Protein AF-G8JVW7-F1 (afdb_monomer_lite)

Secondary structure (DSSP, 8-state):
---------------------TTS-S--GGGG-TTS---SS------------------------GGG---HHHHHHHSPP-STTTTT--PPPTT-HHHHHHHHHHHHHHTTHHHHHHHHTS---HHHHHHHHHHHHHHHHHHHHHHHHHHHHHHHHHHT-

Foldseek 3Di:
DDDDDDDDDDPPDDDPPPDPDPDDPPDDPVVPDPPPDPDDDDDDDDDDDDDPDDDDPPDPPPCPPPVPPDDPVVVVVVDQDDDPCNQQDFDDPPVCVVVRVVVSVVSCVVVVVVVVVVVVPDDDDVVVVVVVVVVVVVVVVVVVVVVVVVVVVVVCVVVPD

Sequence (161 aa):
MKFVAHNALWYRSFSACVRATEKHPVFNSKLLNPIHDRISSDTNNISKPNESILNQSFRPNNIFDINTMLSPREDALSSKLTGIQAGRSVSVFNGNTMQALGRLNAVVKSNQIPRDKANQRFYLKPGKAREIRRSQKHRKDFMQGFKRLIEVVKDAKRKGY

Organism: Eremothecium cymbalariae (strain CBS 270.75 / DBVPG 7215 / KCTC 17166 / NRRL Y-17582) (NCBI:txid931890)

Radius of gyration: 29.38 Å; chains: 1; bounding box: 78×56×66 Å

pLDDT: mean 74.67, std 22.21, range [36.03, 98.62]

Structure (mmCIF, N/CA/C/O backbone):
data_AF-G8JVW7-F1
#
_entry.id   AF-G8JVW7-F1
#
loop_
_atom_site.group_PDB
_atom_site.id
_atom_site.type_symbol
_atom_site.label_atom_id
_atom_site.label_alt_id
_atom_site.label_comp_id
_atom_site.label_asym_id
_atom_site.label_entity_id
_atom_site.label_seq_id
_atom_site.pdbx_PDB_ins_code
_atom_site.Cartn_x
_atom_site.Cartn_y
_atom_site.Cartn_z
_atom_site.occupancy
_atom_site.B_iso_or_equiv
_atom_site.auth_seq_id
_atom_site.auth_comp_id
_atom_site.auth_asym_id
_atom_site.auth_atom_id
_atom_site.pdbx_PDB_model_num
ATOM 1 N N . MET A 1 1 ? 25.068 28.182 38.680 1.00 43.94 1 MET A N 1
ATOM 2 C CA . MET A 1 1 ? 23.697 28.218 38.123 1.00 43.94 1 MET A CA 1
ATOM 3 C C . MET A 1 1 ? 23.176 26.788 38.042 1.00 43.94 1 MET A C 1
ATOM 5 O O . MET A 1 1 ? 23.788 25.981 37.359 1.00 43.94 1 MET A O 1
ATOM 9 N N . LYS A 1 2 ? 22.140 26.440 38.818 1.00 39.19 2 LYS A N 1
ATOM 10 C CA . LYS A 1 2 ? 21.551 25.089 38.865 1.00 39.19 2 LYS A CA 1
ATOM 11 C C . LYS A 1 2 ? 20.369 25.034 37.891 1.00 39.19 2 LYS A C 1
ATOM 13 O O . LYS A 1 2 ? 19.435 25.811 38.051 1.00 39.19 2 LYS A O 1
ATOM 18 N N . PHE A 1 3 ? 20.414 24.147 36.899 1.00 42.91 3 PHE A N 1
ATOM 19 C CA . PHE A 1 3 ? 19.275 23.875 36.019 1.00 42.91 3 PHE A CA 1
ATOM 20 C C . PHE A 1 3 ? 18.357 22.847 36.687 1.00 42.91 3 PHE A C 1
ATOM 22 O O . PHE A 1 3 ? 18.759 21.714 36.939 1.00 42.91 3 PHE A O 1
ATOM 29 N N . VAL A 1 4 ? 17.130 23.264 36.994 1.00 49.25 4 VAL A N 1
ATOM 30 C CA . VAL A 1 4 ? 16.052 22.399 37.486 1.00 49.25 4 VAL A CA 1
ATOM 31 C C . VAL A 1 4 ? 15.339 21.814 36.269 1.00 49.25 4 VAL A C 1
ATOM 33 O O . VAL A 1 4 ? 14.714 22.540 35.498 1.00 49.25 4 VAL A O 1
ATOM 36 N N . ALA A 1 5 ? 15.463 20.503 36.066 1.00 49.47 5 ALA A N 1
ATOM 37 C CA . ALA A 1 5 ? 14.750 19.791 35.014 1.00 49.47 5 ALA A CA 1
ATOM 38 C C . ALA A 1 5 ? 13.310 19.505 35.468 1.00 49.47 5 ALA A C 1
ATOM 40 O O . ALA A 1 5 ? 13.075 18.681 36.351 1.00 49.47 5 ALA A O 1
ATOM 41 N N . HIS A 1 6 ? 12.337 20.186 34.864 1.00 46.62 6 HIS A N 1
ATOM 42 C CA . HIS A 1 6 ? 10.923 19.860 35.025 1.00 46.62 6 HIS A CA 1
ATOM 43 C C . HIS A 1 6 ? 10.576 18.632 34.170 1.00 46.62 6 HIS A C 1
ATOM 45 O O . HIS A 1 6 ? 10.551 18.695 32.941 1.00 46.62 6 HIS A O 1
ATOM 51 N N . ASN A 1 7 ? 10.290 17.509 34.831 1.00 50.00 7 ASN A N 1
ATOM 52 C CA . ASN A 1 7 ? 9.731 16.310 34.208 1.00 50.00 7 ASN A CA 1
ATOM 53 C C . ASN A 1 7 ? 8.274 16.568 33.794 1.00 50.00 7 ASN A C 1
ATOM 55 O O . ASN A 1 7 ? 7.355 16.456 34.603 1.00 50.00 7 ASN A O 1
ATOM 59 N N . ALA A 1 8 ? 8.050 16.902 32.523 1.00 49.12 8 ALA A N 1
ATOM 60 C CA . ALA A 1 8 ? 6.714 16.909 31.941 1.00 49.12 8 ALA A CA 1
ATOM 61 C C . ALA A 1 8 ? 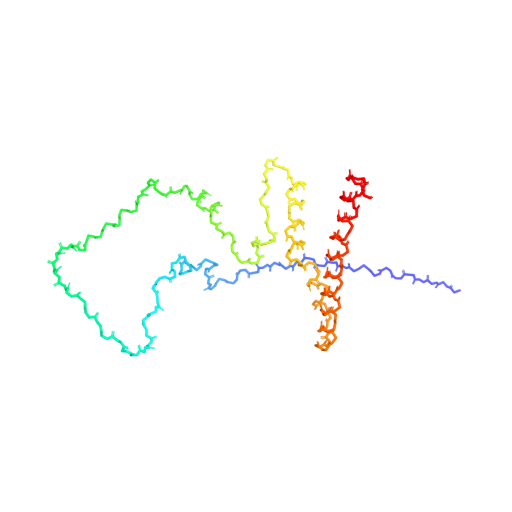6.280 15.462 31.649 1.00 49.12 8 ALA A C 1
ATOM 63 O O . ALA A 1 8 ? 6.654 14.874 30.634 1.00 49.12 8 ALA A O 1
ATOM 64 N N . LEU A 1 9 ? 5.491 14.877 32.550 1.00 45.06 9 LEU A N 1
ATOM 65 C CA . LEU A 1 9 ? 4.767 13.628 32.313 1.00 45.06 9 LEU A CA 1
ATOM 66 C C . LEU A 1 9 ? 3.640 13.890 31.306 1.00 45.06 9 LEU A C 1
ATOM 68 O O . LEU A 1 9 ? 2.574 14.396 31.652 1.00 45.06 9 LEU A O 1
ATOM 72 N N . TRP A 1 10 ? 3.873 13.546 30.041 1.00 48.94 10 TRP A N 1
ATOM 73 C CA . TRP A 1 10 ? 2.824 13.518 29.025 1.00 48.94 10 TRP A CA 1
ATOM 74 C C . TRP A 1 10 ? 1.932 12.296 29.264 1.00 48.94 10 TRP A C 1
ATOM 76 O O . TRP A 1 10 ? 2.254 11.183 28.846 1.00 48.94 10 TRP A O 1
ATOM 86 N N . TYR A 1 11 ? 0.800 12.500 29.940 1.00 51.31 11 TYR A N 1
ATOM 87 C CA . TYR A 1 11 ? -0.258 11.498 30.029 1.00 51.31 11 TYR A CA 1
ATOM 88 C C . TYR A 1 11 ? -0.781 11.179 28.627 1.00 51.31 11 TYR A C 1
ATOM 90 O O . TYR A 1 11 ? -1.349 12.012 27.920 1.00 51.31 11 TYR A O 1
ATOM 98 N N . ARG A 1 12 ? -0.562 9.936 28.207 1.00 49.50 12 ARG A N 1
ATOM 99 C CA . ARG A 1 12 ? -1.024 9.400 26.933 1.00 49.50 12 ARG A CA 1
ATOM 100 C C . ARG A 1 12 ? -2.442 8.862 27.130 1.00 49.50 12 ARG A C 1
ATOM 102 O O . ARG A 1 12 ? -2.627 7.676 27.381 1.00 49.50 12 ARG A O 1
ATOM 109 N N . SER A 1 13 ? -3.436 9.741 27.053 1.00 48.72 13 SER A N 1
ATOM 110 C CA . SER A 1 13 ? -4.847 9.373 27.204 1.00 48.72 13 SER A CA 1
ATOM 111 C C . SER A 1 13 ? -5.316 8.502 26.033 1.00 48.72 13 SER A C 1
ATOM 113 O O . SER A 1 13 ? -5.621 8.999 24.951 1.00 48.72 13 SER A O 1
ATOM 115 N N . PHE A 1 14 ? -5.390 7.186 26.242 1.00 55.84 14 PHE A N 1
ATOM 116 C CA . PHE A 1 14 ? -6.243 6.303 25.448 1.00 55.84 14 PHE A CA 1
ATOM 117 C C . PHE A 1 14 ? -7.574 6.161 26.173 1.00 55.84 14 PHE A C 1
ATOM 119 O O . PHE A 1 14 ? -7.708 5.358 27.089 1.00 55.84 14 PHE A O 1
ATOM 126 N N . SER A 1 15 ? -8.563 6.952 25.779 1.00 53.19 15 SER A N 1
ATOM 127 C CA . SER A 1 15 ? -9.962 6.699 26.127 1.00 53.19 15 SER A CA 1
ATOM 128 C C . SER A 1 15 ? -10.849 7.345 25.076 1.00 53.19 15 SER A C 1
ATOM 130 O O . SER A 1 15 ? -11.347 8.450 25.243 1.00 53.19 15 SER A O 1
ATOM 132 N N . ALA A 1 16 ? -11.021 6.643 23.958 1.00 52.03 16 ALA A N 1
ATOM 133 C CA . ALA A 1 16 ? -12.176 6.839 23.097 1.00 52.03 16 ALA A CA 1
ATOM 134 C C . ALA A 1 16 ? -13.145 5.693 23.404 1.00 52.03 16 ALA A C 1
ATOM 136 O O . ALA A 1 16 ? -13.113 4.647 22.760 1.00 52.03 16 ALA A O 1
ATOM 137 N N . CYS A 1 17 ? -13.957 5.869 24.447 1.00 51.88 17 CYS A N 1
ATOM 138 C CA . CYS A 1 17 ? -15.158 5.066 24.619 1.00 51.88 17 CYS A CA 1
ATOM 139 C C . CYS A 1 17 ? -16.112 5.462 23.487 1.00 51.88 17 CYS A C 1
ATOM 141 O O . CYS A 1 17 ? -16.565 6.607 23.423 1.00 51.88 17 CYS A O 1
ATOM 143 N N . VAL A 1 18 ? -16.356 4.548 22.548 1.00 56.41 18 VAL A N 1
ATOM 144 C CA . VAL A 1 18 ? -17.393 4.720 21.530 1.00 56.41 18 VAL A CA 1
ATOM 145 C C . VAL A 1 18 ? -18.727 4.647 22.264 1.00 56.41 18 VAL A C 1
ATOM 147 O O . VAL A 1 18 ? -19.190 3.564 22.607 1.00 56.41 18 VAL A O 1
ATOM 150 N N . ARG A 1 19 ? -19.334 5.804 22.545 1.00 51.22 19 ARG A N 1
ATOM 151 C CA . ARG A 1 19 ? -20.740 5.858 22.948 1.00 51.22 19 ARG A CA 1
ATOM 152 C C . ARG A 1 19 ? -21.566 5.423 21.742 1.00 51.22 19 ARG A C 1
ATOM 154 O O . ARG A 1 19 ? -21.637 6.151 20.755 1.00 51.22 19 ARG A O 1
ATOM 161 N N . ALA A 1 20 ? -22.143 4.228 21.812 1.00 48.94 20 ALA A N 1
ATOM 162 C CA . ALA A 1 20 ? -23.176 3.801 20.885 1.00 48.94 20 ALA A CA 1
ATOM 163 C C . ALA A 1 20 ? -24.385 4.721 21.095 1.00 48.94 20 ALA A C 1
ATOM 165 O O . ALA A 1 20 ? -25.076 4.630 22.104 1.00 48.94 20 ALA A O 1
ATOM 166 N N . THR A 1 21 ? -24.588 5.678 20.193 1.00 56.31 21 THR A N 1
ATOM 167 C CA . THR A 1 21 ? -25.824 6.452 20.163 1.00 56.31 21 THR A CA 1
ATOM 168 C C . THR A 1 21 ? -26.886 5.590 19.486 1.00 56.31 21 THR A C 1
ATOM 170 O O . THR A 1 21 ? -26.813 5.267 18.301 1.00 56.31 21 THR A O 1
ATOM 173 N N . GLU A 1 22 ? -27.856 5.159 20.284 1.00 57.69 22 GLU A N 1
ATOM 174 C CA . GLU A 1 22 ? -28.994 4.331 19.898 1.00 57.69 22 GLU A CA 1
ATOM 175 C C . GLU A 1 22 ? -29.930 5.084 18.945 1.00 57.69 22 GLU A C 1
ATOM 177 O O . GLU A 1 22 ? -30.914 5.661 19.391 1.00 57.69 22 GLU A O 1
ATOM 182 N N . LYS A 1 23 ? -29.646 5.130 17.636 1.00 58.12 23 LYS A N 1
ATOM 183 C CA . LYS A 1 23 ? -30.684 5.492 16.642 1.00 58.12 23 LYS A CA 1
ATOM 184 C C . LYS A 1 23 ? -30.692 4.668 15.358 1.00 58.12 23 LYS A C 1
ATOM 186 O O . LYS A 1 23 ? -31.701 4.697 14.664 1.00 58.12 23 LYS A O 1
ATOM 191 N N . HIS A 1 24 ? -29.657 3.878 15.061 1.00 52.06 24 HIS A N 1
ATOM 192 C CA . HIS A 1 24 ? -29.680 2.973 13.907 1.00 52.06 24 HIS A CA 1
ATOM 193 C C . HIS A 1 24 ? -28.984 1.645 14.225 1.00 52.06 24 HIS A C 1
ATOM 195 O O . HIS A 1 24 ? -27.881 1.669 14.779 1.00 52.06 24 HIS A O 1
ATOM 201 N N . PRO A 1 25 ? -29.585 0.488 13.886 1.00 61.28 25 PRO A N 1
ATOM 202 C CA . PRO A 1 25 ? -28.896 -0.785 14.017 1.00 61.28 25 PRO A CA 1
ATOM 203 C C . PRO A 1 25 ? -27.634 -0.764 13.145 1.00 61.28 25 PRO A C 1
ATOM 205 O O . PRO A 1 25 ? -27.669 -0.380 11.977 1.00 61.28 25 PRO A O 1
ATOM 208 N N . VAL A 1 26 ? -26.513 -1.203 13.724 1.00 63.50 26 VAL A N 1
ATOM 209 C CA . VAL A 1 26 ? -25.209 -1.371 13.046 1.00 63.50 26 VAL A CA 1
ATOM 210 C C . VAL A 1 26 ? -25.323 -2.318 11.839 1.00 63.50 26 VAL A C 1
ATOM 212 O O . VAL A 1 26 ? -24.505 -2.279 10.923 1.00 63.50 26 VAL A O 1
ATOM 215 N N . PHE A 1 27 ? -26.370 -3.142 11.822 1.00 56.84 27 PHE A N 1
ATOM 216 C CA . PHE A 1 27 ? -26.698 -4.083 10.769 1.00 56.84 27 PHE A CA 1
ATOM 217 C C . PHE A 1 27 ? -27.831 -3.545 9.886 1.00 56.84 27 PHE A C 1
ATOM 219 O O . PHE A 1 27 ? -28.959 -3.366 10.345 1.00 56.84 27 PHE A O 1
ATOM 226 N N . ASN A 1 28 ? -27.536 -3.311 8.606 1.00 61.50 28 ASN A N 1
ATOM 227 C CA . ASN A 1 28 ? -28.529 -2.930 7.606 1.00 61.50 28 ASN A CA 1
ATOM 228 C C . ASN A 1 28 ? -28.820 -4.143 6.711 1.00 61.50 28 ASN A C 1
ATOM 230 O O . ASN A 1 28 ? -28.082 -4.420 5.764 1.00 61.50 28 ASN A O 1
ATOM 234 N N . SER A 1 29 ? -29.884 -4.884 7.030 1.00 65.12 29 SER A N 1
ATOM 235 C CA . SER A 1 29 ? -30.276 -6.123 6.335 1.00 65.12 29 SER A CA 1
ATOM 236 C C . SER A 1 29 ? -30.585 -5.923 4.846 1.00 65.12 29 SER A C 1
ATOM 238 O O . SER A 1 29 ? -30.482 -6.864 4.063 1.00 65.12 29 SER A O 1
ATOM 240 N N . LYS A 1 30 ? -30.880 -4.686 4.422 1.00 61.81 30 LYS A N 1
ATOM 241 C CA . LYS A 1 30 ? -31.111 -4.324 3.013 1.00 61.81 30 LYS A CA 1
ATOM 242 C C . LYS A 1 30 ? -29.870 -4.469 2.126 1.00 61.81 30 LYS A C 1
ATOM 244 O O . LYS A 1 30 ? -29.995 -4.539 0.911 1.00 61.81 30 LYS A O 1
ATOM 249 N N . LEU A 1 31 ? -28.673 -4.530 2.712 1.00 65.31 31 LEU A N 1
ATOM 250 C CA . LEU A 1 31 ? -27.421 -4.677 1.964 1.00 65.31 31 LEU A CA 1
ATOM 251 C C . LEU A 1 31 ? -27.104 -6.132 1.579 1.00 65.31 31 LEU A C 1
ATOM 253 O O . LEU A 1 31 ? -26.127 -6.356 0.867 1.00 65.31 31 LEU A O 1
ATOM 257 N N . LEU A 1 32 ? -27.900 -7.113 2.026 1.00 63.81 32 LEU A N 1
ATOM 258 C CA . LEU A 1 32 ? -27.681 -8.523 1.686 1.00 63.81 32 LEU A CA 1
ATOM 259 C C . LEU A 1 32 ? -28.306 -8.961 0.351 1.00 63.81 32 LEU A C 1
ATOM 261 O O . LEU A 1 32 ? -27.869 -9.977 -0.173 1.00 63.81 32 LEU A O 1
ATOM 265 N N . ASN A 1 33 ? -29.240 -8.199 -0.237 1.00 62.03 33 ASN A N 1
ATOM 266 C CA . ASN A 1 33 ? -29.915 -8.567 -1.493 1.00 62.03 33 ASN A CA 1
ATOM 267 C C . ASN A 1 33 ? -30.034 -7.369 -2.458 1.00 62.03 33 ASN A C 1
ATOM 269 O O . ASN A 1 33 ? -31.020 -6.635 -2.400 1.00 62.03 33 ASN A O 1
ATOM 273 N N . PRO A 1 34 ? -29.085 -7.157 -3.388 1.00 58.25 34 PRO A N 1
ATOM 274 C CA . PRO A 1 34 ? -29.083 -5.988 -4.270 1.00 58.25 34 PRO A CA 1
ATOM 275 C C . PRO A 1 34 ? -29.955 -6.147 -5.537 1.00 58.25 34 PRO A C 1
ATOM 277 O O . PRO A 1 34 ? -29.595 -5.605 -6.580 1.00 58.25 34 PRO A O 1
ATOM 280 N N . ILE A 1 35 ? -31.066 -6.901 -5.501 1.00 52.88 35 ILE A N 1
ATOM 281 C CA . ILE A 1 35 ? -31.867 -7.185 -6.718 1.00 52.88 35 ILE A CA 1
ATOM 282 C C . ILE A 1 35 ? -33.157 -6.357 -6.831 1.00 52.88 35 ILE A C 1
ATOM 284 O O . ILE A 1 35 ? -33.614 -6.127 -7.946 1.00 52.88 35 ILE A O 1
ATOM 288 N N . HIS A 1 36 ? -33.713 -5.806 -5.754 1.00 57.25 36 HIS A N 1
ATOM 289 C CA . HIS A 1 36 ? -34.926 -4.985 -5.854 1.00 57.25 36 HIS A CA 1
ATOM 290 C C . HIS A 1 36 ? -34.685 -3.579 -5.320 1.00 57.25 36 HIS A C 1
ATOM 292 O O . HIS A 1 36 ? -34.657 -3.386 -4.115 1.00 57.25 36 HIS A O 1
ATOM 298 N N . ASP A 1 37 ? -34.416 -2.654 -6.247 1.00 50.34 37 ASP A N 1
ATOM 299 C CA . ASP A 1 37 ? -34.879 -1.252 -6.254 1.00 50.34 37 ASP A CA 1
ATOM 300 C C . ASP A 1 37 ? -34.284 -0.525 -7.481 1.00 50.34 37 ASP A C 1
ATOM 302 O O . ASP A 1 37 ? -33.614 0.503 -7.393 1.00 50.34 37 ASP A O 1
ATOM 306 N N . ARG A 1 38 ? -34.502 -1.092 -8.676 1.00 48.56 38 ARG A N 1
ATOM 307 C CA . ARG A 1 38 ? -34.282 -0.405 -9.961 1.00 48.56 38 ARG A CA 1
ATOM 308 C C . ARG A 1 38 ? -35.568 -0.376 -10.779 1.00 48.56 38 ARG A C 1
ATOM 310 O O . ARG A 1 38 ? -35.598 -0.900 -11.884 1.00 48.56 38 ARG A O 1
ATOM 317 N N . ILE A 1 39 ? -36.633 0.221 -10.250 1.00 48.81 39 ILE A N 1
ATOM 318 C CA . ILE A 1 39 ? -37.761 0.654 -11.086 1.00 48.81 39 ILE A CA 1
ATOM 319 C C . ILE A 1 39 ? -38.255 2.009 -10.578 1.00 48.81 39 ILE A C 1
ATOM 321 O O . ILE A 1 39 ? -39.032 2.065 -9.631 1.00 48.81 39 ILE A O 1
ATOM 325 N N . SER A 1 40 ? -37.729 3.074 -11.192 1.00 37.69 40 SER A N 1
ATOM 326 C CA . SER A 1 40 ? -38.239 4.455 -11.351 1.00 37.69 40 SER A CA 1
ATOM 327 C C . SER A 1 40 ? -37.012 5.285 -11.751 1.00 37.69 40 SER A C 1
ATOM 329 O O . SER A 1 40 ? -36.088 5.391 -10.957 1.00 37.69 40 SER A O 1
ATOM 331 N N . SER A 1 41 ? -36.823 5.826 -12.944 1.00 47.34 41 SER A N 1
ATOM 332 C CA . SER A 1 41 ? -37.658 6.136 -14.097 1.00 47.34 41 SER A CA 1
ATOM 333 C C . SER A 1 41 ? -36.706 6.179 -15.297 1.00 47.34 41 SER A C 1
ATOM 335 O O . SER A 1 41 ? -35.612 6.714 -15.152 1.00 47.34 41 SER A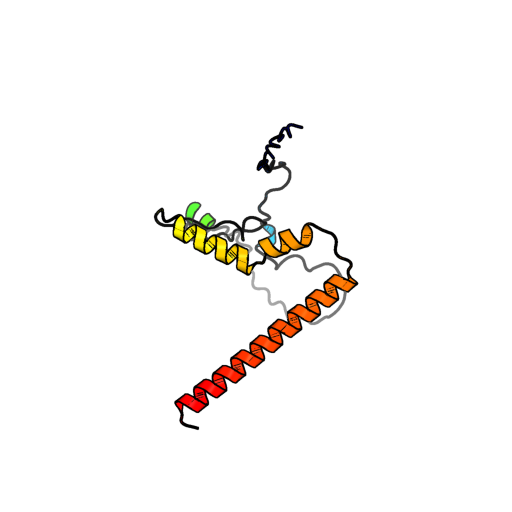 O 1
ATOM 337 N N . ASP A 1 42 ? -37.071 5.574 -16.424 1.00 39.94 42 ASP A N 1
ATOM 338 C CA . ASP A 1 42 ? -36.942 6.176 -17.758 1.00 39.94 42 ASP A CA 1
ATOM 339 C C . ASP A 1 42 ? -37.357 5.167 -18.836 1.00 39.94 42 ASP A C 1
ATOM 341 O O . ASP A 1 42 ? -37.235 3.950 -18.714 1.00 39.94 42 ASP A O 1
ATOM 345 N N . THR A 1 43 ? -37.986 5.728 -19.852 1.00 47.94 43 THR A N 1
ATOM 346 C CA . THR A 1 43 ? -38.930 5.149 -20.802 1.00 47.94 43 THR A CA 1
ATOM 347 C C . THR A 1 43 ? -38.325 4.255 -21.896 1.00 47.94 43 THR A C 1
ATOM 349 O O . THR A 1 43 ? -37.243 4.534 -22.401 1.00 47.94 43 THR A O 1
ATOM 352 N N . ASN A 1 44 ? -39.157 3.314 -22.372 1.00 44.31 44 ASN A N 1
ATOM 353 C CA . ASN A 1 44 ? -39.197 2.706 -23.715 1.00 44.31 44 ASN A CA 1
ATOM 354 C C . ASN A 1 44 ? -38.133 1.658 -24.096 1.00 44.31 44 ASN A C 1
ATOM 356 O O . ASN A 1 44 ? -37.061 1.992 -24.584 1.00 44.31 44 ASN A O 1
ATOM 360 N N . ASN A 1 45 ? -38.524 0.376 -24.054 1.00 41.88 45 ASN A N 1
ATOM 361 C CA . ASN A 1 45 ? -38.474 -0.484 -25.243 1.00 41.88 45 ASN A CA 1
ATOM 362 C C . ASN A 1 45 ? -39.399 -1.703 -25.098 1.00 41.88 45 ASN A C 1
ATOM 364 O O . ASN A 1 45 ? -39.262 -2.531 -24.201 1.00 41.88 45 ASN A O 1
ATOM 368 N N . ILE A 1 46 ? -40.362 -1.772 -26.014 1.00 46.84 46 ILE A N 1
ATOM 369 C CA . ILE A 1 46 ? -41.338 -2.843 -26.193 1.00 46.84 46 ILE A CA 1
ATOM 370 C C . ILE A 1 46 ? -40.649 -4.040 -26.851 1.00 46.84 46 ILE A C 1
ATOM 372 O O . ILE A 1 46 ? -40.156 -3.946 -27.969 1.00 46.84 46 ILE A O 1
ATOM 376 N N . SER A 1 47 ? -40.677 -5.187 -26.182 1.00 46.03 47 SER A N 1
ATOM 377 C CA . SER A 1 47 ? -40.744 -6.500 -26.830 1.00 46.03 47 SER A CA 1
ATOM 378 C C . SER A 1 47 ? -41.384 -7.482 -25.849 1.00 46.03 47 SER A C 1
ATOM 380 O O . SER A 1 47 ? -40.779 -7.921 -24.876 1.00 46.03 47 SER A O 1
ATOM 382 N N . LYS A 1 48 ? -42.670 -7.770 -26.075 1.00 45.84 48 LYS A N 1
ATOM 383 C CA . LYS A 1 48 ? -43.386 -8.860 -25.402 1.00 45.84 48 LYS A CA 1
ATOM 384 C C . LYS A 1 48 ? -42.804 -10.200 -25.865 1.00 45.84 48 LYS A C 1
ATOM 386 O O . LYS A 1 48 ? -42.512 -10.340 -27.054 1.00 45.84 48 LYS A O 1
ATOM 391 N N . PRO A 1 49 ? -42.798 -11.212 -24.988 1.00 42.84 49 PRO A N 1
ATOM 392 C CA . PRO A 1 49 ? -43.353 -12.487 -25.420 1.00 42.84 49 PRO A CA 1
ATOM 393 C C . PRO A 1 49 ? -44.363 -13.052 -24.408 1.00 42.84 49 PRO A C 1
ATOM 395 O O . PRO A 1 49 ? -44.063 -13.246 -23.238 1.00 42.84 49 PRO A O 1
ATOM 398 N N . ASN A 1 50 ? -45.566 -13.295 -24.933 1.00 38.94 50 ASN A N 1
ATOM 399 C CA . ASN A 1 50 ? -46.514 -14.372 -24.635 1.00 38.94 50 ASN A CA 1
ATOM 400 C C . ASN A 1 50 ? -46.616 -14.890 -23.191 1.00 38.94 50 ASN A C 1
ATOM 402 O O . ASN A 1 50 ? -45.937 -15.838 -22.799 1.00 38.94 50 ASN A O 1
ATOM 406 N N . GLU A 1 51 ? -47.611 -14.373 -22.470 1.00 37.25 51 GLU A N 1
ATOM 407 C CA . GLU A 1 51 ? -48.211 -15.084 -21.347 1.00 37.25 51 GLU A CA 1
ATOM 408 C C . GLU A 1 51 ? -49.009 -16.290 -21.858 1.00 37.25 51 GLU A C 1
ATOM 410 O O . GLU A 1 51 ? -50.041 -16.146 -22.513 1.00 37.25 51 GLU A O 1
ATOM 415 N N . SER A 1 52 ? -48.539 -17.490 -21.521 1.00 42.94 52 SER A N 1
ATOM 416 C CA . SER A 1 52 ? -49.434 -18.616 -21.274 1.00 42.94 52 SER A CA 1
ATOM 417 C C . SER A 1 52 ? -49.477 -18.819 -19.765 1.00 42.94 52 SER A C 1
ATOM 419 O O . SER A 1 52 ? -48.499 -19.182 -19.115 1.00 42.94 52 SER A O 1
ATOM 421 N N . ILE A 1 53 ? -50.633 -18.464 -19.221 1.00 44.59 53 ILE A N 1
ATOM 422 C CA . ILE A 1 53 ? -51.014 -18.581 -17.824 1.00 44.59 53 ILE A CA 1
ATOM 423 C C . ILE A 1 53 ? -51.018 -20.069 -17.461 1.00 44.59 53 ILE A C 1
ATOM 425 O O . ILE A 1 53 ? -51.863 -20.829 -17.929 1.00 44.59 53 ILE A O 1
ATOM 429 N N . LEU A 1 54 ? -50.098 -20.474 -16.588 1.00 36.03 54 LEU A N 1
ATOM 430 C CA . LEU A 1 54 ? -50.266 -21.651 -15.745 1.00 36.03 54 LEU A CA 1
ATOM 431 C C . LEU A 1 54 ? -50.205 -21.173 -14.299 1.00 36.03 54 LEU A C 1
ATOM 433 O O . LEU A 1 54 ? -49.157 -20.799 -13.779 1.00 36.03 54 LEU A O 1
ATOM 437 N N . ASN A 1 55 ? -51.389 -21.139 -13.693 1.00 47.75 55 ASN A N 1
ATOM 438 C CA . ASN A 1 55 ? -51.657 -20.800 -12.306 1.00 47.75 55 ASN A CA 1
ATOM 439 C C . ASN A 1 55 ? -50.742 -21.585 -11.352 1.00 47.75 55 ASN A C 1
ATOM 441 O O . ASN A 1 55 ? -51.071 -22.696 -10.942 1.00 47.75 55 ASN A O 1
ATOM 445 N N . GLN A 1 56 ? -49.620 -20.997 -10.942 1.00 46.19 56 GLN A N 1
ATOM 446 C CA . GLN A 1 56 ? -48.981 -21.364 -9.686 1.00 46.19 56 GLN A CA 1
ATOM 447 C C . GLN A 1 56 ? -49.438 -20.365 -8.637 1.00 46.19 56 GLN A C 1
ATOM 449 O O . GLN A 1 56 ? -48.929 -19.257 -8.512 1.00 46.19 56 GLN A O 1
ATOM 454 N N . SER A 1 57 ? -50.470 -20.788 -7.912 1.00 39.75 57 SER A N 1
ATOM 455 C CA . SER A 1 57 ? -50.887 -20.233 -6.633 1.00 39.75 57 SER A CA 1
ATOM 456 C C . SER A 1 57 ? -49.684 -19.728 -5.833 1.00 39.75 57 SER A C 1
ATOM 458 O O . SER A 1 57 ? -48.770 -20.509 -5.554 1.00 39.75 57 SER A O 1
ATOM 460 N N . PHE A 1 58 ? -49.730 -18.461 -5.420 1.00 44.91 58 PHE A N 1
ATOM 461 C CA . PHE A 1 58 ? -48.918 -17.919 -4.338 1.00 44.91 58 PHE A CA 1
ATOM 462 C C . PHE A 1 58 ? -49.113 -18.792 -3.096 1.00 44.91 58 PHE A C 1
ATOM 464 O O . PHE A 1 58 ? -50.058 -18.615 -2.331 1.00 44.91 58 PHE A O 1
ATOM 471 N N . ARG A 1 59 ? -48.240 -19.784 -2.917 1.00 45.06 59 ARG A N 1
ATOM 472 C CA . ARG A 1 59 ? -48.121 -20.503 -1.656 1.00 45.06 59 ARG A CA 1
ATOM 473 C C . ARG A 1 59 ? -47.209 -19.665 -0.768 1.00 45.06 59 ARG A C 1
ATOM 475 O O . ARG A 1 59 ? -46.047 -19.487 -1.137 1.00 45.06 59 ARG A O 1
ATOM 482 N N . PRO A 1 60 ? -47.668 -19.167 0.391 1.00 48.34 60 PRO A N 1
ATOM 483 C CA . PRO A 1 60 ? -46.772 -18.641 1.405 1.00 48.34 60 PRO A CA 1
ATOM 484 C C . PRO A 1 60 ? -46.059 -19.830 2.058 1.00 48.34 60 PRO A C 1
ATOM 486 O O . PRO A 1 60 ? -46.304 -20.173 3.209 1.00 48.34 60 PRO A O 1
ATOM 489 N N . ASN A 1 61 ? -45.170 -20.487 1.315 1.00 45.78 61 ASN A N 1
ATOM 490 C CA . ASN A 1 61 ? -44.235 -21.446 1.878 1.00 45.78 61 ASN A 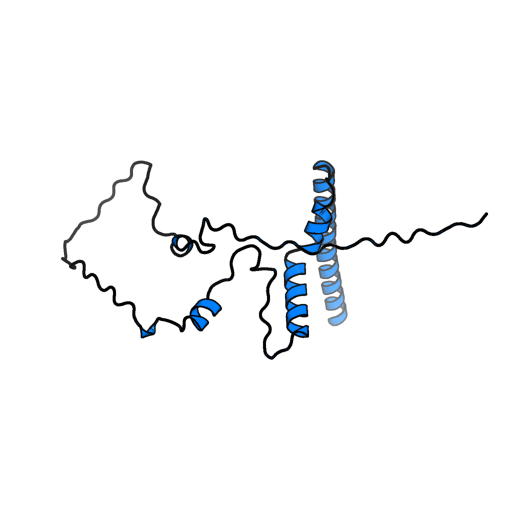CA 1
ATOM 491 C C . ASN A 1 61 ? -43.082 -20.654 2.507 1.00 45.78 61 ASN A C 1
ATOM 493 O O . ASN A 1 61 ? -41.942 -20.729 2.065 1.00 45.78 61 ASN A O 1
ATOM 497 N N . ASN A 1 62 ? -43.391 -19.904 3.570 1.00 49.81 62 ASN A N 1
ATOM 498 C CA . ASN A 1 62 ? -42.431 -19.578 4.624 1.00 49.81 62 ASN A CA 1
ATOM 499 C C . ASN A 1 62 ? -42.134 -20.871 5.401 1.00 49.81 62 ASN A C 1
ATOM 501 O O . ASN A 1 62 ? -42.427 -20.995 6.586 1.00 49.81 62 ASN A O 1
ATOM 505 N N . ILE A 1 63 ? -41.577 -21.865 4.714 1.00 46.62 63 ILE A N 1
ATOM 506 C CA . ILE A 1 63 ? -40.854 -22.937 5.377 1.00 46.62 63 ILE A CA 1
ATOM 507 C C . ILE A 1 63 ? -39.427 -22.411 5.437 1.00 46.62 63 ILE A C 1
ATOM 509 O O . ILE A 1 63 ? -38.616 -22.646 4.546 1.00 46.62 63 ILE A O 1
ATOM 513 N N . PHE A 1 64 ? -39.161 -21.596 6.459 1.00 53.88 64 PHE A N 1
ATOM 514 C CA . PHE A 1 64 ? -37.802 -21.439 6.953 1.00 53.88 64 PHE A CA 1
ATOM 515 C C . PHE A 1 64 ? -37.329 -22.849 7.298 1.00 53.88 64 PHE A C 1
ATOM 517 O O . PHE A 1 64 ? -37.820 -23.456 8.249 1.00 53.88 64 PHE A O 1
ATOM 524 N N . ASP A 1 65 ? -36.461 -23.402 6.460 1.00 51.91 65 ASP A N 1
ATOM 525 C CA . ASP A 1 65 ? -35.912 -24.734 6.644 1.00 51.91 65 ASP A CA 1
ATOM 526 C C . ASP A 1 65 ? -35.092 -24.708 7.941 1.00 51.91 65 ASP A C 1
ATOM 528 O O . ASP A 1 65 ? -33.997 -24.144 7.987 1.00 51.91 65 ASP A O 1
ATOM 532 N N . ILE A 1 66 ? -35.635 -25.264 9.028 1.00 56.44 66 ILE A N 1
ATOM 533 C CA . ILE A 1 66 ? -34.994 -25.288 10.358 1.00 56.44 66 ILE A CA 1
ATOM 534 C C . ILE A 1 66 ? -33.617 -25.974 10.269 1.00 56.44 66 ILE A C 1
ATOM 536 O O . ILE A 1 66 ? -32.697 -25.628 11.002 1.00 56.44 66 ILE A O 1
ATOM 540 N N . ASN A 1 67 ? -33.438 -26.865 9.288 1.00 55.75 67 ASN A N 1
ATOM 541 C CA . ASN A 1 67 ? -32.176 -27.541 8.983 1.00 55.75 67 ASN A CA 1
ATOM 542 C C . ASN A 1 67 ? -31.128 -26.648 8.286 1.00 55.75 67 ASN A C 1
ATOM 544 O O . ASN A 1 67 ? -29.963 -27.030 8.211 1.00 55.75 67 ASN A O 1
ATOM 548 N N . THR A 1 68 ? -31.514 -25.470 7.783 1.00 58.56 68 THR A N 1
ATOM 549 C CA . THR A 1 68 ? -30.591 -24.444 7.251 1.00 58.56 68 THR A CA 1
ATOM 550 C C . THR A 1 68 ? -30.294 -23.325 8.246 1.00 58.56 68 THR A C 1
ATOM 552 O O . THR A 1 68 ? -29.421 -22.496 7.983 1.00 58.56 68 THR A O 1
ATOM 555 N N . MET A 1 69 ? -30.965 -23.300 9.405 1.00 62.50 69 MET A N 1
ATOM 556 C CA . MET A 1 69 ? -30.568 -22.422 10.500 1.00 62.50 69 MET A CA 1
ATOM 557 C C . MET A 1 69 ? -29.277 -22.960 11.111 1.00 62.50 69 MET A C 1
ATOM 559 O O . MET A 1 69 ? -29.295 -23.816 11.995 1.00 62.50 69 MET A O 1
ATOM 563 N N . LEU A 1 70 ? -28.141 -22.439 10.636 1.00 68.62 70 LEU A N 1
ATOM 564 C CA . LEU A 1 70 ? -26.892 -22.526 11.381 1.00 68.62 70 LEU A CA 1
ATOM 565 C C . LEU A 1 70 ? -27.161 -22.096 12.825 1.00 68.62 70 LEU A C 1
ATOM 567 O O . LEU A 1 70 ? -27.964 -21.190 13.077 1.00 68.62 70 LEU A O 1
ATOM 571 N N . SER A 1 71 ? -26.474 -22.732 13.780 1.00 83.56 71 SER A N 1
ATOM 572 C CA . SER A 1 71 ? -26.519 -22.271 15.168 1.00 83.56 71 SER A CA 1
ATOM 573 C C . SER A 1 71 ? -26.279 -20.756 15.180 1.00 83.56 71 SER A C 1
ATOM 575 O O . SER A 1 71 ? -25.388 -20.307 14.456 1.00 83.56 71 SER A O 1
ATOM 577 N N . PRO A 1 72 ? -26.983 -19.952 16.000 1.00 81.12 72 PRO A N 1
ATOM 578 C CA . PRO A 1 72 ? -26.748 -18.506 16.062 1.00 81.12 72 PRO A CA 1
ATOM 579 C C . PRO A 1 72 ? -25.262 -18.142 16.216 1.00 81.12 72 PRO A C 1
ATOM 581 O O . PRO A 1 72 ? -24.797 -17.116 15.727 1.00 81.12 72 PRO A O 1
ATOM 584 N N . ARG A 1 73 ? -24.489 -19.028 16.855 1.00 80.75 73 ARG A N 1
ATOM 585 C CA . ARG A 1 73 ? -23.031 -18.945 16.945 1.00 80.75 73 ARG A CA 1
ATOM 586 C C . ARG A 1 73 ? -22.328 -19.116 15.595 1.00 80.75 73 ARG A C 1
ATOM 588 O O . ARG A 1 73 ? -21.405 -18.367 15.297 1.00 80.75 73 ARG A O 1
ATOM 595 N N . GLU A 1 74 ? -22.693 -20.133 14.828 1.00 81.56 74 GLU A N 1
ATOM 596 C CA . GLU A 1 74 ? -22.087 -20.436 13.531 1.00 81.56 74 GLU A CA 1
ATOM 597 C C . GLU A 1 74 ? -22.477 -19.399 12.474 1.00 81.56 74 GLU A C 1
ATOM 599 O O . GLU A 1 74 ? -21.613 -18.949 11.723 1.00 81.56 74 GLU A O 1
ATOM 604 N N . ASP A 1 75 ? -23.730 -18.936 12.487 1.00 80.50 75 ASP A N 1
ATOM 605 C CA . ASP A 1 75 ? -24.190 -17.834 11.640 1.00 80.50 75 ASP A CA 1
ATOM 606 C C . ASP A 1 75 ? -23.382 -16.554 11.926 1.00 80.50 75 ASP A C 1
ATOM 608 O O . ASP A 1 75 ? -22.777 -15.974 11.022 1.00 80.50 75 ASP A O 1
ATOM 612 N N . ALA A 1 76 ? -23.215 -16.194 13.204 1.00 76.75 76 ALA A N 1
ATOM 613 C CA . ALA A 1 76 ? -22.393 -15.054 13.613 1.00 76.75 76 ALA A CA 1
ATOM 614 C C . ALA A 1 76 ? -20.902 -15.197 13.245 1.00 76.75 76 ALA A C 1
ATOM 616 O O . ALA A 1 76 ? -20.249 -14.193 12.959 1.00 76.75 76 ALA A O 1
ATOM 617 N N . LEU A 1 77 ? -20.352 -16.417 13.238 1.00 77.56 77 LEU A N 1
ATOM 618 C CA . LEU A 1 77 ? -18.976 -16.680 12.797 1.00 77.56 77 LEU A CA 1
ATOM 619 C C . LEU A 1 77 ? -18.821 -16.592 11.273 1.00 77.56 77 LEU A C 1
ATOM 621 O O . LEU A 1 77 ? -17.761 -16.189 10.794 1.00 77.56 77 LEU A O 1
ATOM 625 N N . SER A 1 78 ? -19.854 -16.976 10.522 1.00 78.38 78 SER A N 1
ATOM 626 C CA . SER A 1 78 ? -19.877 -16.887 9.058 1.00 78.38 78 SER A CA 1
ATOM 627 C C . SER A 1 78 ? -20.166 -15.468 8.555 1.00 78.38 78 SER A C 1
ATOM 629 O O . SER A 1 78 ? -19.757 -15.091 7.450 1.00 78.38 78 SER A O 1
ATOM 631 N N . SER A 1 79 ? -20.836 -14.663 9.382 1.00 80.06 79 SER A N 1
ATOM 632 C CA . SER A 1 79 ? -21.156 -13.277 9.086 1.00 80.06 79 SER A CA 1
ATOM 633 C C . SER A 1 79 ? -19.879 -12.469 8.871 1.00 80.06 79 SER A C 1
ATOM 635 O O . SER A 1 79 ? -18.963 -12.435 9.698 1.00 80.06 79 SER A O 1
ATOM 637 N N . LYS A 1 80 ? -19.801 -11.791 7.722 1.00 77.31 80 LYS A N 1
ATOM 638 C CA . LYS A 1 80 ? -18.663 -10.929 7.403 1.00 77.31 80 LYS A CA 1
ATOM 639 C C . LYS A 1 80 ? -18.648 -9.764 8.386 1.00 77.31 80 LYS A C 1
ATOM 641 O O . LYS A 1 80 ? -19.573 -8.955 8.410 1.00 77.31 80 LYS A O 1
ATOM 646 N N . LEU A 1 81 ? -17.561 -9.631 9.145 1.00 77.38 81 LEU A N 1
ATOM 647 C CA . LEU A 1 81 ? -17.339 -8.441 9.958 1.00 77.38 81 LEU A CA 1
ATOM 648 C C . LEU A 1 81 ? -17.269 -7.226 9.021 1.00 77.38 81 LEU A C 1
ATOM 650 O O . LEU A 1 81 ? -16.421 -7.167 8.130 1.00 77.38 81 LEU A O 1
ATOM 654 N N . THR A 1 82 ? -18.179 -6.272 9.199 1.00 79.50 82 THR A N 1
ATOM 655 C CA . THR A 1 82 ? -18.257 -5.040 8.402 1.00 79.50 82 THR A CA 1
ATOM 656 C C . THR A 1 82 ? -17.885 -3.821 9.252 1.00 79.50 82 THR A C 1
ATOM 658 O O . THR A 1 82 ? -17.837 -3.876 10.481 1.00 79.50 82 THR A O 1
ATOM 661 N N . GLY A 1 83 ? -17.552 -2.704 8.600 1.00 82.81 83 GLY A N 1
ATOM 662 C CA . GLY A 1 83 ? -17.197 -1.452 9.275 1.00 82.81 83 GLY A CA 1
ATOM 663 C C . GLY A 1 83 ? -15.724 -1.334 9.687 1.00 82.81 83 GLY A C 1
ATOM 664 O O . GLY A 1 83 ? -14.849 -2.057 9.214 1.00 82.81 83 GLY A O 1
ATOM 665 N N . ILE A 1 84 ? -15.430 -0.375 10.574 1.00 82.19 84 ILE A N 1
ATOM 666 C CA . ILE A 1 84 ? -14.055 0.030 10.940 1.00 82.19 84 ILE A CA 1
ATOM 667 C C . ILE A 1 84 ? -13.281 -1.108 11.634 1.00 82.19 84 ILE A C 1
ATOM 669 O O . ILE A 1 84 ? -12.051 -1.169 11.559 1.00 82.19 84 ILE A O 1
ATOM 673 N N . GLN A 1 85 ? -13.997 -2.016 12.302 1.00 82.88 85 GLN A N 1
ATOM 674 C CA . GLN A 1 85 ? -13.416 -3.136 13.045 1.00 82.88 85 GLN A CA 1
ATOM 675 C C . GLN A 1 85 ? -12.979 -4.300 12.142 1.00 82.88 85 GLN A C 1
ATOM 677 O O . GLN A 1 85 ? -12.061 -5.030 12.510 1.00 82.88 85 GLN A O 1
ATOM 682 N N . ALA A 1 86 ? -13.542 -4.427 10.935 1.00 79.75 86 ALA A N 1
ATOM 683 C CA . ALA A 1 86 ? -13.282 -5.536 10.011 1.00 79.75 86 ALA A CA 1
ATOM 684 C C . ALA A 1 86 ? -11.794 -5.752 9.680 1.00 79.75 86 ALA A C 1
ATOM 686 O O . ALA A 1 86 ? -11.341 -6.882 9.548 1.00 79.75 86 ALA A O 1
ATOM 687 N N . GLY A 1 87 ? -11.015 -4.668 9.582 1.00 79.31 87 GLY A N 1
ATOM 688 C CA . GLY A 1 87 ? -9.575 -4.711 9.286 1.00 79.31 87 GLY A CA 1
ATOM 689 C C . GLY A 1 87 ? -8.664 -4.516 10.501 1.00 79.31 87 GLY A C 1
ATOM 690 O O . GLY A 1 87 ? -7.463 -4.308 10.332 1.00 79.31 87 GLY A O 1
ATOM 691 N N . ARG A 1 88 ? -9.223 -4.490 11.718 1.00 85.94 88 ARG A N 1
ATOM 692 C CA . ARG A 1 88 ? -8.498 -4.181 12.968 1.00 85.94 88 ARG A CA 1
ATOM 693 C C . ARG A 1 88 ? -8.719 -5.209 14.079 1.00 85.94 88 ARG A C 1
ATOM 695 O O . ARG A 1 88 ? -8.161 -5.047 15.160 1.00 85.94 88 ARG A O 1
ATOM 702 N N . SER A 1 89 ? -9.486 -6.254 13.797 1.00 89.56 89 SER A N 1
ATOM 703 C CA . SER A 1 89 ? -9.823 -7.324 14.729 1.00 89.56 89 SER A CA 1
ATOM 704 C C . SER A 1 89 ? -9.400 -8.666 14.138 1.00 89.56 89 SER A C 1
ATOM 706 O O . SER A 1 89 ? -9.554 -8.895 12.941 1.00 89.56 89 SER A O 1
ATOM 708 N N . VAL A 1 90 ? -8.854 -9.553 14.970 1.00 90.62 90 VAL A N 1
ATOM 709 C CA . VAL A 1 90 ? -8.478 -10.921 14.588 1.00 90.62 90 VAL A CA 1
ATOM 710 C C . VAL A 1 90 ? -8.873 -11.854 15.727 1.00 90.62 90 VAL A C 1
ATOM 712 O O . VAL A 1 90 ? -8.552 -11.579 16.883 1.00 90.62 90 VAL A O 1
ATOM 715 N N . SER A 1 91 ? -9.551 -12.954 15.405 1.00 89.75 91 SER A N 1
ATOM 716 C CA . SER A 1 91 ? -9.906 -13.985 16.382 1.00 89.75 91 SER A CA 1
ATOM 717 C C . SER A 1 91 ? -8.659 -14.718 16.880 1.00 89.75 91 SER A C 1
ATOM 719 O O . SER A 1 91 ? -7.786 -15.098 16.093 1.00 89.75 91 SER A O 1
ATOM 721 N N . VAL A 1 92 ? -8.577 -14.931 18.193 1.00 93.25 92 VAL A N 1
ATOM 722 C CA . VAL A 1 92 ? -7.506 -15.714 18.817 1.00 93.25 92 VAL A CA 1
ATOM 723 C C . VAL A 1 92 ? -7.939 -17.173 18.862 1.00 93.25 92 VAL A C 1
ATOM 725 O O . VAL A 1 92 ? -8.957 -17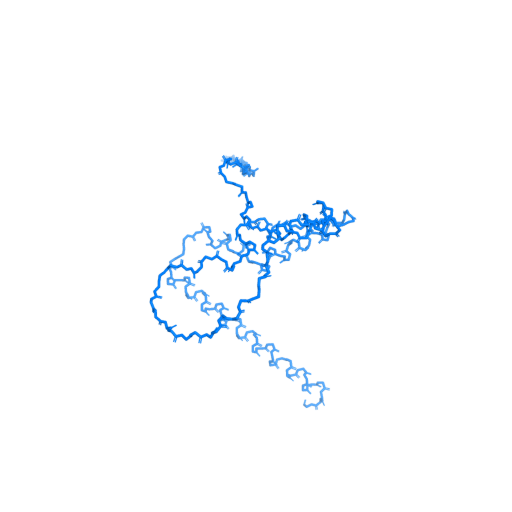.502 19.464 1.00 93.25 92 VAL A O 1
ATOM 728 N N . PHE A 1 93 ? -7.154 -18.049 18.243 1.00 91.06 93 PHE A N 1
ATOM 729 C CA . PHE A 1 93 ? -7.396 -19.490 18.255 1.00 91.06 93 PHE A CA 1
ATOM 730 C C . PHE A 1 93 ? -6.430 -20.170 19.227 1.00 91.06 93 PHE A C 1
ATOM 732 O O . PHE A 1 93 ? -5.258 -19.796 19.300 1.00 91.06 93 PHE A O 1
ATOM 739 N N . ASN A 1 94 ? -6.919 -21.170 19.966 1.00 91.38 94 ASN A N 1
ATOM 740 C CA . ASN A 1 94 ? -6.117 -22.031 20.848 1.00 91.38 94 ASN A CA 1
ATOM 741 C C . ASN A 1 94 ? -5.285 -21.265 21.895 1.00 91.38 94 ASN A C 1
ATOM 743 O O . ASN A 1 94 ? -4.176 -21.670 22.228 1.00 91.38 94 ASN A O 1
ATOM 747 N N . GLY A 1 95 ? -5.774 -20.105 22.352 1.00 92.56 95 GLY A N 1
ATOM 748 C CA . GLY A 1 95 ? -5.058 -19.247 23.304 1.00 92.56 95 GLY A CA 1
ATOM 749 C C . GLY A 1 95 ? -3.754 -18.632 22.774 1.00 92.56 95 GLY A C 1
ATOM 750 O O . GLY A 1 95 ? -3.072 -17.928 23.517 1.00 92.56 95 GLY A O 1
ATOM 751 N N . ASN A 1 96 ? -3.395 -18.838 21.500 1.00 94.12 96 ASN A N 1
ATOM 752 C CA . ASN A 1 96 ? -2.155 -18.320 20.926 1.00 94.12 96 ASN A CA 1
ATOM 753 C C . ASN A 1 96 ? -2.315 -16.851 20.507 1.00 94.12 96 ASN A C 1
ATOM 755 O O . ASN A 1 96 ? -2.542 -16.508 19.342 1.00 94.12 96 ASN A O 1
ATOM 759 N N . THR A 1 97 ? -2.189 -15.966 21.489 1.00 95.19 97 THR A N 1
ATOM 760 C CA . THR A 1 97 ? -2.284 -14.514 21.300 1.00 95.19 97 THR A CA 1
ATOM 761 C C . THR A 1 97 ? -1.130 -13.963 20.465 1.00 95.19 97 THR A C 1
ATOM 763 O O . THR A 1 97 ? -1.343 -13.063 19.656 1.00 95.19 97 THR A O 1
ATOM 766 N N . MET A 1 98 ? 0.074 -14.528 20.586 1.00 95.06 98 MET A N 1
ATOM 767 C CA . MET A 1 98 ? 1.259 -14.076 19.850 1.00 95.06 98 MET A CA 1
ATOM 768 C C . MET A 1 98 ? 1.065 -14.192 18.334 1.00 95.06 98 MET A C 1
ATOM 770 O O . MET A 1 98 ? 1.290 -13.237 17.587 1.00 95.06 98 MET A O 1
ATOM 774 N N . GLN A 1 99 ? 0.584 -15.347 17.867 1.00 95.06 99 GLN A N 1
ATOM 775 C CA . GLN A 1 99 ? 0.310 -15.562 16.449 1.00 95.06 99 GLN A CA 1
ATOM 776 C C . GLN A 1 99 ? -0.823 -14.653 15.955 1.00 95.06 99 GLN A C 1
ATOM 778 O O . GLN A 1 99 ? -0.727 -14.086 14.863 1.00 95.06 99 GLN A O 1
ATOM 783 N N . ALA A 1 100 ? -1.875 -14.476 16.759 1.00 94.31 100 ALA A N 1
ATOM 784 C CA . ALA A 1 100 ? -2.979 -13.577 16.433 1.00 94.31 100 ALA A CA 1
ATOM 785 C C . ALA A 1 100 ? -2.512 -12.116 16.295 1.00 94.31 100 ALA A C 1
ATOM 787 O O . ALA A 1 100 ? -2.884 -11.443 15.332 1.00 94.31 100 ALA A O 1
ATOM 788 N N . LEU A 1 101 ? -1.626 -11.645 17.179 1.00 95.69 101 LEU A N 1
ATOM 789 C CA . LEU A 1 101 ? -1.013 -10.314 17.092 1.00 95.69 101 LEU A CA 1
ATOM 790 C C . LEU A 1 101 ? -0.121 -10.165 15.852 1.00 95.69 101 LEU A C 1
ATOM 792 O O . LEU A 1 101 ? -0.149 -9.121 15.198 1.00 95.69 101 LEU A O 1
ATOM 796 N N . GLY A 1 102 ? 0.631 -11.205 15.482 1.00 95.19 102 GLY A N 1
ATOM 797 C CA . GLY A 1 102 ? 1.410 -11.229 14.240 1.00 95.19 102 GLY A CA 1
ATOM 798 C C . GLY A 1 102 ? 0.528 -11.077 12.996 1.00 95.19 102 GLY A C 1
ATOM 799 O O . GLY A 1 102 ? 0.808 -10.239 12.133 1.00 95.19 102 GLY A O 1
ATOM 800 N N . ARG A 1 103 ? -0.583 -11.823 12.942 1.00 94.00 103 ARG A N 1
ATOM 801 C CA . ARG A 1 103 ? -1.595 -11.711 11.877 1.00 94.00 103 ARG A CA 1
ATOM 802 C C . ARG A 1 103 ? -2.210 -10.314 11.840 1.00 94.00 103 ARG A C 1
ATOM 804 O O . ARG A 1 103 ? -2.249 -9.698 10.778 1.00 94.00 103 ARG A O 1
ATOM 811 N N . LEU A 1 104 ? -2.615 -9.781 12.994 1.00 94.44 104 LEU A N 1
ATOM 812 C CA . LEU A 1 104 ? -3.169 -8.432 13.099 1.00 94.44 104 LEU A CA 1
ATOM 813 C C . LEU A 1 104 ? -2.181 -7.376 12.579 1.00 94.44 104 LEU A C 1
ATOM 815 O O . LEU A 1 104 ? -2.559 -6.508 11.797 1.00 94.44 104 LEU A O 1
ATOM 819 N N . ASN A 1 105 ? -0.901 -7.470 12.947 1.00 95.25 105 ASN A N 1
ATOM 820 C CA . ASN A 1 105 ? 0.132 -6.547 12.476 1.00 95.25 105 ASN A CA 1
ATOM 821 C C . ASN A 1 105 ? 0.303 -6.600 10.948 1.00 95.25 105 ASN A C 1
ATOM 823 O O . ASN A 1 105 ? 0.436 -5.559 10.304 1.00 95.25 105 ASN A O 1
ATOM 827 N N . ALA A 1 106 ? 0.270 -7.797 10.355 1.00 94.56 106 ALA A N 1
ATOM 828 C CA . ALA A 1 106 ? 0.330 -7.963 8.904 1.00 94.56 106 ALA A CA 1
ATOM 829 C C . ALA A 1 106 ? -0.874 -7.307 8.205 1.00 94.56 106 ALA A C 1
ATOM 831 O O . ALA A 1 106 ? -0.673 -6.534 7.269 1.00 94.56 106 ALA A O 1
ATOM 832 N N . VAL A 1 107 ? -2.094 -7.531 8.710 1.00 93.56 107 VAL A N 1
ATOM 833 C CA . VAL A 1 107 ? -3.336 -6.928 8.184 1.00 93.56 107 VAL A CA 1
ATOM 834 C C . VAL A 1 107 ? -3.318 -5.400 8.302 1.00 93.56 107 VAL A C 1
ATOM 836 O O . VAL A 1 107 ? -3.683 -4.682 7.372 1.00 93.56 107 VAL A O 1
ATOM 839 N N . VAL A 1 108 ? -2.855 -4.861 9.429 1.00 94.19 108 VAL A N 1
ATOM 840 C CA . VAL A 1 108 ? -2.758 -3.407 9.635 1.00 94.19 108 VAL A CA 1
ATOM 841 C C . VAL A 1 108 ? -1.739 -2.778 8.675 1.00 94.19 108 VAL A C 1
ATOM 843 O O . VAL A 1 108 ? -1.978 -1.694 8.136 1.00 94.19 108 VAL A O 1
ATOM 846 N N . LYS A 1 109 ? -0.610 -3.456 8.433 1.00 94.25 109 LYS A N 1
ATOM 847 C CA . LYS A 1 109 ? 0.443 -2.996 7.516 1.00 94.25 109 LYS A CA 1
ATOM 848 C C . LYS A 1 109 ? 0.041 -3.103 6.047 1.00 94.25 109 LYS A C 1
ATOM 850 O O . LYS A 1 109 ? 0.328 -2.171 5.298 1.00 94.25 109 LYS A O 1
ATOM 855 N N . SER A 1 110 ? -0.628 -4.182 5.631 1.00 93.56 110 SER A N 1
ATOM 856 C CA . SER A 1 110 ? -1.092 -4.353 4.245 1.00 93.56 110 SER A CA 1
ATOM 857 C C . SER A 1 110 ? -2.089 -3.264 3.846 1.00 93.56 110 SER A C 1
ATOM 859 O O . SER A 1 110 ? -2.018 -2.742 2.737 1.00 93.56 110 SER A O 1
ATOM 861 N N . ASN A 1 111 ? -2.937 -2.849 4.790 1.00 92.31 111 ASN A N 1
ATOM 862 C CA . ASN A 1 111 ? -3.882 -1.744 4.634 1.00 92.31 111 ASN A CA 1
ATOM 863 C C . ASN A 1 111 ? -3.254 -0.349 4.816 1.00 92.31 111 ASN A C 1
ATOM 865 O O . ASN A 1 111 ? -3.966 0.645 4.775 1.00 92.31 111 ASN A O 1
ATOM 869 N N . GLN A 1 112 ? -1.939 -0.251 5.048 1.00 93.94 112 GLN A N 1
ATOM 870 C CA . GLN A 1 112 ? -1.190 1.010 5.191 1.00 93.94 112 GLN A CA 1
ATOM 871 C C . GLN A 1 112 ? -1.686 1.956 6.309 1.00 93.94 112 GLN A C 1
ATOM 873 O O . GLN A 1 112 ? -1.262 3.109 6.368 1.00 93.94 112 GLN A O 1
ATOM 878 N N . ILE A 1 113 ? -2.473 1.463 7.274 1.00 93.00 113 ILE A N 1
ATOM 879 C CA . ILE A 1 113 ? -3.098 2.271 8.340 1.00 93.00 113 ILE A CA 1
ATOM 880 C C . ILE A 1 113 ? -2.078 3.120 9.128 1.00 93.00 113 ILE A C 1
ATOM 882 O O . ILE A 1 113 ? -2.338 4.305 9.351 1.00 93.00 113 ILE A O 1
ATOM 886 N N . PRO A 1 114 ? -0.908 2.592 9.552 1.00 94.62 114 PRO A N 1
ATOM 887 C CA . PRO A 1 114 ? 0.061 3.395 10.298 1.00 94.62 114 PRO A CA 1
ATOM 888 C C . PRO A 1 114 ? 0.659 4.526 9.456 1.00 94.62 114 PRO A C 1
ATOM 890 O O . PRO A 1 114 ? 0.930 5.609 9.975 1.00 94.62 114 PRO A O 1
ATOM 893 N N . ARG A 1 115 ? 0.852 4.279 8.154 1.00 95.12 115 ARG A N 1
ATOM 894 C CA . ARG A 1 115 ? 1.391 5.258 7.209 1.00 95.12 115 ARG A CA 1
ATOM 895 C C . ARG A 1 115 ? 0.380 6.370 6.966 1.00 95.12 115 ARG A C 1
ATOM 897 O O . ARG A 1 115 ? 0.745 7.538 7.030 1.00 95.12 115 ARG A O 1
ATOM 904 N N . ASP A 1 116 ? -0.879 6.012 6.753 1.00 95.00 116 ASP A N 1
ATOM 905 C CA . ASP A 1 116 ? -1.949 6.983 6.540 1.00 95.00 116 ASP A CA 1
ATOM 906 C C . ASP A 1 116 ? -2.169 7.841 7.779 1.00 95.00 116 ASP A C 1
ATOM 908 O O . ASP A 1 116 ? -2.229 9.062 7.666 1.00 95.00 116 ASP A O 1
ATOM 912 N N . LYS A 1 117 ? -2.148 7.236 8.973 1.00 95.81 117 LYS A N 1
ATOM 913 C CA . LYS A 1 117 ? -2.168 7.976 10.241 1.00 95.81 117 LYS A CA 1
ATOM 914 C C . LYS A 1 117 ? -1.035 9.006 10.318 1.00 95.81 117 LYS A C 1
ATOM 916 O O . LYS A 1 117 ? -1.260 10.132 10.753 1.00 95.81 117 LYS A O 1
ATOM 921 N N . ALA A 1 118 ? 0.183 8.630 9.925 1.00 96.56 118 ALA A N 1
ATOM 922 C CA . ALA A 1 118 ? 1.322 9.546 9.927 1.00 96.56 118 ALA A CA 1
ATOM 923 C C . ALA A 1 118 ? 1.154 10.673 8.893 1.00 96.56 118 ALA A C 1
ATOM 925 O O . ALA A 1 118 ? 1.408 11.832 9.212 1.00 96.56 118 ALA A O 1
ATOM 926 N N . ASN A 1 119 ? 0.673 10.348 7.692 1.00 95.50 119 ASN A N 1
ATOM 927 C CA . ASN A 1 119 ? 0.440 11.314 6.618 1.00 95.50 119 ASN A CA 1
ATOM 928 C C . ASN A 1 119 ? -0.691 12.301 6.944 1.00 95.50 119 ASN A C 1
ATOM 930 O O . ASN A 1 119 ? -0.611 13.462 6.567 1.00 95.50 119 ASN A O 1
ATOM 934 N N . GLN A 1 120 ? -1.733 11.852 7.647 1.00 96.56 120 GLN A N 1
ATOM 935 C CA . GLN A 1 120 ? -2.878 12.677 8.049 1.00 96.56 120 GLN A CA 1
ATOM 936 C C .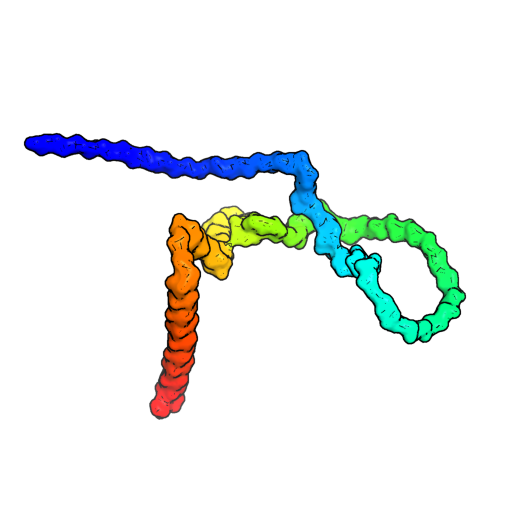 GLN A 1 120 ? -2.556 13.630 9.207 1.00 96.56 120 GLN A C 1
ATOM 938 O O . GLN A 1 120 ? -3.333 14.543 9.471 1.00 96.56 120 GLN A O 1
ATOM 943 N N . ARG A 1 121 ? -1.426 13.442 9.904 1.00 97.88 121 ARG A N 1
ATOM 944 C CA . ARG A 1 121 ? -1.051 14.269 11.061 1.00 97.88 121 ARG A CA 1
ATOM 945 C C . ARG A 1 121 ? -0.865 15.744 10.698 1.00 97.88 121 ARG A C 1
ATOM 947 O O . ARG A 1 121 ? -1.151 16.601 11.527 1.00 97.88 121 ARG A O 1
ATOM 954 N N . PHE A 1 122 ? -0.370 16.034 9.496 1.00 97.56 122 PHE A N 1
ATOM 955 C CA . PHE A 1 122 ? -0.088 17.393 9.043 1.00 97.56 122 PHE A CA 1
ATOM 956 C C . PHE A 1 122 ? -0.624 17.618 7.634 1.00 97.56 122 PHE A C 1
ATOM 958 O O . PHE A 1 122 ? -0.565 16.730 6.785 1.00 97.56 122 PHE A O 1
ATOM 965 N N . TYR A 1 123 ? -1.105 18.832 7.372 1.00 97.69 123 TYR A N 1
ATOM 966 C CA . TYR A 1 123 ? -1.526 19.210 6.032 1.00 97.69 123 TYR A CA 1
ATOM 967 C C . TYR A 1 123 ? -0.325 19.283 5.084 1.00 97.69 123 TYR A C 1
ATOM 969 O O . TYR A 1 123 ? 0.686 19.925 5.371 1.00 97.69 123 TYR A O 1
ATOM 977 N N . LEU A 1 124 ? -0.471 18.661 3.917 1.00 97.50 124 LEU A N 1
ATOM 978 C CA . LEU A 1 124 ? 0.496 18.720 2.834 1.00 97.50 124 LEU A CA 1
ATOM 979 C C . LEU A 1 124 ? -0.150 19.386 1.623 1.00 97.50 124 LEU A C 1
ATOM 981 O O . LEU A 1 124 ? -1.219 18.973 1.176 1.00 97.50 124 LEU A O 1
ATOM 985 N N . LYS A 1 125 ? 0.533 20.377 1.041 1.00 98.44 125 LYS A N 1
ATOM 986 C CA . LYS A 1 125 ? 0.066 21.023 -0.192 1.00 98.44 125 LYS A CA 1
ATOM 987 C C . LYS A 1 125 ? -0.156 19.972 -1.296 1.00 98.44 125 LYS A C 1
ATOM 989 O O . LYS A 1 125 ? 0.705 19.105 -1.489 1.00 98.44 125 LYS A O 1
ATOM 994 N N . PRO A 1 126 ? -1.230 20.079 -2.098 1.00 98.19 126 PRO A N 1
ATOM 995 C CA . PRO A 1 126 ? -1.577 19.069 -3.100 1.00 98.19 126 PRO A CA 1
ATOM 996 C C . PRO A 1 126 ? -0.488 18.886 -4.168 1.00 98.19 126 PRO A C 1
ATOM 998 O O . PRO A 1 126 ? -0.229 17.767 -4.608 1.00 98.19 126 PRO A O 1
ATOM 1001 N N . GLY A 1 127 ? 0.213 19.963 -4.546 1.00 98.50 127 GLY A N 1
ATOM 1002 C CA . GLY A 1 127 ? 1.368 19.890 -5.448 1.00 98.50 127 GLY A CA 1
ATOM 1003 C C . GLY A 1 127 ? 2.465 18.965 -4.915 1.00 98.50 127 GLY A C 1
ATOM 1004 O O . GLY A 1 127 ? 2.895 18.052 -5.619 1.00 98.50 127 GLY A O 1
ATOM 1005 N N . LYS A 1 128 ? 2.831 19.127 -3.638 1.00 98.25 128 LYS A N 1
ATOM 1006 C CA . LYS A 1 128 ? 3.860 18.303 -2.998 1.00 98.25 128 LYS A CA 1
ATOM 1007 C C . LYS A 1 128 ? 3.396 16.862 -2.791 1.00 98.25 128 LYS A C 1
ATOM 1009 O O . LYS A 1 128 ? 4.174 15.936 -3.003 1.00 98.25 128 LYS A O 1
ATOM 1014 N N . ALA A 1 129 ? 2.120 16.652 -2.460 1.00 97.31 129 ALA A N 1
ATOM 1015 C CA . ALA A 1 129 ? 1.538 15.314 -2.357 1.00 97.31 129 ALA A CA 1
ATOM 1016 C C . ALA A 1 129 ? 1.628 14.537 -3.686 1.00 97.31 129 ALA A C 1
ATOM 1018 O O . ALA A 1 129 ? 2.009 13.363 -3.695 1.00 97.31 129 ALA A O 1
ATOM 1019 N N . ARG A 1 130 ? 1.340 15.194 -4.822 1.00 98.19 130 ARG A N 1
ATOM 1020 C CA . ARG A 1 130 ? 1.477 14.600 -6.166 1.00 98.19 130 ARG A CA 1
ATOM 1021 C C . ARG A 1 130 ? 2.930 14.276 -6.512 1.00 98.19 130 ARG A C 1
ATOM 1023 O O . ARG A 1 130 ? 3.195 13.188 -7.021 1.00 98.19 130 ARG A O 1
ATOM 1030 N N . GLU A 1 131 ? 3.860 15.178 -6.210 1.00 98.38 131 GLU A N 1
ATOM 1031 C CA . GLU A 1 131 ? 5.298 14.978 -6.438 1.00 98.38 131 GLU A CA 1
ATOM 1032 C C . GLU A 1 131 ? 5.829 13.764 -5.662 1.00 98.38 131 GLU A C 1
ATOM 1034 O O . GLU A 1 131 ? 6.444 12.872 -6.249 1.00 98.38 131 GLU A O 1
ATOM 1039 N N .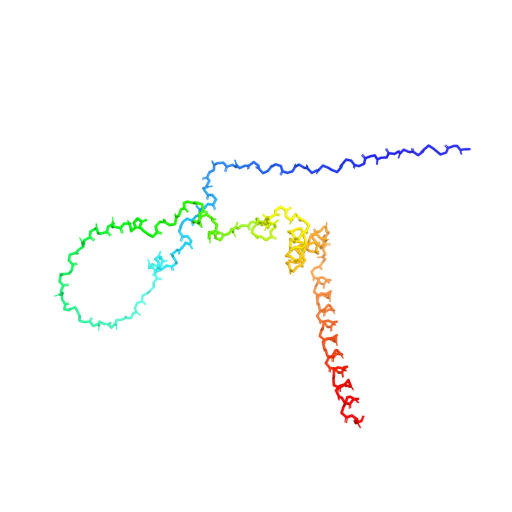 ILE A 1 132 ? 5.510 13.672 -4.365 1.00 97.31 132 ILE A N 1
ATOM 1040 C CA . ILE A 1 132 ? 5.883 12.524 -3.529 1.00 97.31 132 ILE A CA 1
ATOM 1041 C C . ILE A 1 132 ? 5.291 11.240 -4.110 1.00 97.31 132 ILE A C 1
ATOM 1043 O O . ILE A 1 132 ? 6.004 10.250 -4.256 1.00 97.31 132 ILE A O 1
ATOM 1047 N N . ARG A 1 133 ? 4.009 11.240 -4.497 1.00 97.12 133 ARG A N 1
ATOM 1048 C CA . ARG A 1 133 ? 3.365 10.060 -5.091 1.00 97.12 133 ARG A CA 1
ATOM 1049 C C . ARG A 1 133 ? 4.058 9.614 -6.381 1.00 97.12 133 ARG A C 1
ATOM 1051 O O . ARG A 1 133 ? 4.291 8.419 -6.554 1.00 97.12 133 ARG A O 1
ATOM 1058 N N . ARG A 1 134 ? 4.417 10.558 -7.258 1.00 98.38 134 ARG A N 1
ATOM 1059 C CA . ARG A 1 134 ? 5.150 10.290 -8.506 1.00 98.38 134 ARG A CA 1
ATOM 1060 C C . ARG A 1 134 ? 6.534 9.704 -8.225 1.00 98.38 134 ARG A C 1
ATOM 1062 O O . ARG A 1 134 ? 6.880 8.685 -8.814 1.00 98.38 134 ARG A O 1
ATOM 1069 N N . SER A 1 135 ? 7.283 10.301 -7.300 1.00 98.25 135 SER A N 1
ATOM 1070 C CA . SER A 1 135 ? 8.606 9.820 -6.885 1.00 98.25 135 SER A CA 1
ATOM 1071 C C . SER A 1 135 ? 8.546 8.401 -6.302 1.00 98.25 135 SER A C 1
ATOM 1073 O O . SER A 1 135 ? 9.302 7.521 -6.709 1.00 98.25 135 SER A O 1
ATOM 1075 N N . GLN A 1 136 ? 7.573 8.128 -5.426 1.00 97.12 136 GLN A N 1
ATOM 1076 C CA . GLN A 1 136 ? 7.372 6.794 -4.851 1.00 97.12 136 GLN A CA 1
ATOM 1077 C C . GLN A 1 136 ? 6.988 5.749 -5.905 1.00 97.12 136 GLN A C 1
ATOM 1079 O O . GLN A 1 136 ? 7.491 4.626 -5.855 1.00 97.12 136 GLN A O 1
ATOM 1084 N N . LYS A 1 137 ? 6.135 6.109 -6.875 1.00 98.38 137 LYS A N 1
ATOM 1085 C CA . LYS A 1 137 ? 5.814 5.234 -8.010 1.00 98.38 137 LYS A CA 1
ATOM 1086 C C . LYS A 1 137 ? 7.074 4.908 -8.814 1.00 98.38 137 LYS A C 1
ATOM 1088 O O . LYS A 1 137 ? 7.376 3.738 -8.998 1.00 98.38 137 LYS A O 1
ATOM 1093 N N . HIS A 1 138 ? 7.847 5.924 -9.197 1.00 98.50 138 HIS A N 1
ATOM 1094 C CA . HIS A 1 138 ? 9.091 5.726 -9.941 1.00 98.50 138 HIS A CA 1
ATOM 1095 C C . HIS A 1 138 ? 10.074 4.809 -9.199 1.00 98.50 138 HIS A C 1
ATOM 1097 O O . HIS A 1 138 ? 10.596 3.871 -9.791 1.00 98.50 138 HIS A O 1
ATOM 1103 N N . ARG A 1 139 ? 10.269 5.009 -7.886 1.00 98.38 139 ARG A N 1
ATOM 1104 C CA . ARG A 1 139 ? 11.118 4.126 -7.069 1.00 98.38 139 ARG A CA 1
ATOM 1105 C C . ARG A 1 139 ? 10.610 2.681 -7.068 1.00 98.38 139 ARG A C 1
ATOM 1107 O O . ARG A 1 139 ? 11.423 1.762 -7.143 1.00 98.38 139 ARG A O 1
ATOM 1114 N N . LYS A 1 140 ? 9.293 2.468 -6.973 1.00 98.06 140 LYS A N 1
ATOM 1115 C CA . LYS A 1 140 ? 8.689 1.127 -7.022 1.00 98.06 140 LYS A CA 1
ATOM 1116 C C . LYS A 1 140 ? 8.957 0.454 -8.370 1.00 98.06 140 LYS A C 1
ATOM 1118 O O . LYS A 1 140 ? 9.441 -0.675 -8.386 1.00 98.06 140 LYS A O 1
ATOM 1123 N N . ASP A 1 141 ? 8.687 1.162 -9.461 1.00 98.25 141 ASP A N 1
ATOM 1124 C CA . ASP A 1 141 ? 8.836 0.647 -10.824 1.00 98.25 141 ASP A CA 1
ATOM 1125 C C . ASP A 1 141 ? 10.316 0.347 -11.135 1.00 98.25 141 ASP A C 1
ATOM 1127 O O . ASP A 1 141 ? 10.648 -0.723 -11.644 1.00 98.25 141 ASP A O 1
ATOM 1131 N N . PHE A 1 142 ? 11.227 1.235 -10.719 1.00 98.62 142 PHE A N 1
ATOM 1132 C CA . PHE A 1 142 ? 12.672 1.034 -10.842 1.00 98.62 142 PHE A CA 1
ATOM 1133 C C . PHE A 1 142 ? 13.150 -0.204 -10.072 1.00 98.62 142 PHE A C 1
ATOM 1135 O O . PHE A 1 142 ? 13.854 -1.046 -10.625 1.00 98.62 142 PHE A O 1
ATOM 1142 N N . MET A 1 143 ? 12.731 -0.367 -8.813 1.00 98.44 143 MET A N 1
ATOM 1143 C CA . MET A 1 143 ? 13.095 -1.539 -8.007 1.00 98.44 143 MET A CA 1
ATOM 1144 C C . MET A 1 143 ? 12.536 -2.844 -8.575 1.00 98.44 143 MET A C 1
ATOM 1146 O O . MET A 1 143 ? 13.192 -3.879 -8.478 1.00 98.44 143 MET A O 1
ATOM 1150 N N . GLN A 1 144 ? 11.347 -2.813 -9.177 1.00 98.38 144 GLN A N 1
ATOM 1151 C CA . GLN A 1 144 ? 10.784 -3.973 -9.862 1.00 98.38 144 GLN A CA 1
ATOM 1152 C C . GLN A 1 144 ? 11.622 -4.360 -11.089 1.00 98.38 144 GLN A C 1
ATOM 1154 O O . GLN A 1 144 ? 11.968 -5.531 -11.239 1.00 98.38 144 GLN A O 1
ATOM 1159 N N . GLY A 1 145 ? 12.001 -3.387 -11.924 1.00 98.38 145 GLY A N 1
ATOM 1160 C CA . GLY A 1 145 ? 12.883 -3.618 -13.071 1.00 98.38 145 GLY A CA 1
ATOM 1161 C C . GLY A 1 145 ? 14.266 -4.125 -12.658 1.00 98.38 145 GLY A C 1
ATOM 1162 O O . GLY A 1 145 ? 14.765 -5.095 -13.223 1.00 98.38 145 GLY A O 1
ATOM 1163 N N . PHE A 1 146 ? 14.848 -3.536 -11.613 1.00 98.56 146 PHE A N 1
ATOM 1164 C CA . PHE A 1 146 ? 16.136 -3.963 -11.071 1.00 98.56 146 PHE A CA 1
ATOM 1165 C C . PHE A 1 146 ? 16.101 -5.409 -10.559 1.00 98.56 146 PHE A C 1
ATOM 1167 O O . PHE A 1 146 ? 16.976 -6.200 -10.900 1.00 98.56 146 PHE A O 1
ATOM 1174 N N . LYS A 1 147 ? 15.072 -5.795 -9.790 1.00 98.50 147 LYS A N 1
ATOM 1175 C CA . LYS A 1 147 ? 14.916 -7.183 -9.319 1.00 98.50 147 LYS A CA 1
ATOM 1176 C C . LYS A 1 147 ? 14.816 -8.169 -10.477 1.00 98.50 147 LYS A C 1
ATOM 1178 O O . LYS A 1 147 ? 15.529 -9.167 -10.468 1.00 98.50 147 LYS A O 1
ATOM 1183 N N . ARG A 1 148 ? 14.018 -7.841 -11.497 1.00 98.44 148 ARG A N 1
ATOM 1184 C CA . ARG A 1 148 ? 13.906 -8.643 -12.722 1.00 98.44 148 ARG A CA 1
ATOM 1185 C C . ARG A 1 148 ? 15.257 -8.798 -13.424 1.00 98.44 148 ARG A C 1
ATOM 1187 O O . ARG A 1 148 ? 15.595 -9.892 -13.859 1.00 98.44 148 ARG A O 1
ATOM 1194 N N . LEU A 1 149 ? 16.044 -7.727 -13.525 1.00 98.56 149 LEU A N 1
ATOM 1195 C CA . LEU A 1 149 ? 17.377 -7.792 -14.128 1.00 98.56 149 LEU A CA 1
ATOM 1196 C C . LEU A 1 149 ? 18.303 -8.725 -13.337 1.00 98.56 149 LEU A C 1
ATOM 1198 O O . LEU A 1 149 ? 18.970 -9.574 -13.919 1.00 98.56 149 LEU A O 1
ATOM 1202 N N . ILE A 1 150 ? 18.302 -8.615 -12.009 1.00 98.38 150 ILE A N 1
ATOM 1203 C CA . ILE A 1 150 ? 19.089 -9.495 -11.140 1.00 98.38 150 ILE A CA 1
ATOM 1204 C C . ILE A 1 150 ? 18.640 -10.956 -11.255 1.00 98.38 150 ILE A C 1
ATOM 1206 O O . ILE A 1 150 ? 19.482 -11.849 -11.204 1.00 98.38 150 ILE A O 1
ATOM 1210 N N . GLU A 1 151 ? 17.347 -11.224 -11.422 1.00 98.44 151 GLU A N 1
ATOM 1211 C CA . GLU A 1 151 ? 16.839 -12.576 -11.680 1.00 98.44 151 GLU A CA 1
ATOM 1212 C C . GLU A 1 151 ? 17.390 -13.147 -12.991 1.00 98.44 151 GLU A C 1
ATOM 1214 O O . GLU A 1 151 ? 17.869 -14.278 -12.991 1.00 98.44 151 GLU A O 1
ATOM 1219 N N . VAL A 1 152 ? 17.423 -12.355 -14.069 1.00 98.50 152 VAL A N 1
ATOM 1220 C CA . VAL A 1 152 ? 18.028 -12.764 -15.351 1.00 98.50 152 VAL A CA 1
ATOM 1221 C C . VAL A 1 152 ? 19.523 -13.034 -15.197 1.00 98.50 152 VAL A C 1
ATOM 1223 O O . VAL A 1 152 ? 20.003 -14.066 -15.649 1.00 98.50 152 VAL A O 1
ATOM 1226 N N . VAL A 1 153 ? 20.261 -12.154 -14.517 1.00 98.62 153 VAL A N 1
ATOM 1227 C CA . VAL A 1 153 ? 21.702 -12.341 -14.272 1.00 98.62 153 VAL A CA 1
ATOM 1228 C C . VAL A 1 153 ? 21.965 -13.605 -13.449 1.00 98.62 153 VAL A C 1
ATOM 1230 O O . VAL A 1 153 ? 22.875 -14.373 -13.755 1.00 98.62 153 VAL A O 1
ATOM 1233 N N . LYS A 1 154 ? 21.157 -13.860 -12.413 1.00 98.56 154 LYS A N 1
ATOM 1234 C CA . LYS A 1 154 ? 21.247 -15.090 -11.612 1.00 98.56 154 LYS A CA 1
ATOM 1235 C C . LYS A 1 154 ? 20.947 -16.331 -12.446 1.00 98.56 154 LYS A C 1
ATOM 1237 O O . LYS A 1 154 ? 21.628 -17.340 -12.280 1.00 98.56 154 LYS A O 1
ATOM 1242 N N . ASP A 1 155 ? 19.949 -16.262 -13.321 1.00 98.56 155 ASP A N 1
ATOM 1243 C CA . ASP A 1 155 ? 19.605 -17.354 -14.228 1.00 98.56 155 ASP A CA 1
ATOM 1244 C C . ASP A 1 155 ? 20.720 -17.618 -15.245 1.00 98.56 155 ASP A C 1
ATOM 1246 O O . ASP A 1 155 ? 21.081 -18.771 -15.474 1.00 98.56 155 ASP A O 1
ATOM 1250 N N . ALA A 1 156 ? 21.322 -16.556 -15.782 1.00 98.56 156 ALA A N 1
ATOM 1251 C CA . ALA A 1 156 ? 22.436 -16.647 -16.712 1.00 98.56 156 ALA A CA 1
ATOM 1252 C C . ALA A 1 156 ? 23.649 -17.324 -16.064 1.00 98.56 156 ALA A C 1
ATOM 1254 O O . ALA A 1 156 ? 24.132 -18.340 -16.563 1.00 98.56 156 ALA A O 1
ATOM 1255 N N . LYS A 1 157 ? 24.030 -16.857 -14.867 1.00 98.44 157 LYS A N 1
ATOM 1256 C CA . LYS A 1 157 ? 25.072 -17.482 -14.046 1.00 98.44 157 LYS A CA 1
ATOM 1257 C C . LYS A 1 157 ? 24.779 -18.959 -13.765 1.00 98.44 157 LYS A C 1
ATOM 1259 O O . LYS A 1 157 ? 25.686 -19.781 -13.814 1.00 98.44 157 LYS A O 1
ATOM 1264 N N . ARG A 1 158 ? 23.527 -19.308 -13.444 1.00 98.50 158 ARG A N 1
ATOM 1265 C CA . ARG A 1 158 ? 23.111 -20.695 -13.164 1.00 98.50 158 ARG A CA 1
ATOM 1266 C C . ARG A 1 158 ? 23.244 -21.600 -14.391 1.00 98.50 158 ARG A C 1
ATOM 1268 O O . ARG A 1 158 ? 23.535 -22.778 -14.227 1.00 98.50 158 ARG A O 1
ATOM 1275 N N . LYS A 1 159 ? 23.007 -21.061 -15.589 1.00 98.19 159 LYS A N 1
ATOM 1276 C CA . LYS A 1 159 ? 23.137 -21.773 -16.870 1.00 98.19 159 LYS A CA 1
ATOM 1277 C C . LYS A 1 159 ? 24.570 -21.789 -17.414 1.00 98.19 159 LYS A C 1
ATOM 1279 O O . LYS A 1 159 ? 24.848 -22.590 -18.296 1.00 98.19 159 LYS A O 1
ATOM 1284 N N . GLY A 1 160 ? 25.458 -20.953 -16.875 1.00 97.31 160 GLY A N 1
ATOM 1285 C CA . GLY A 1 160 ? 26.858 -20.864 -17.293 1.00 97.31 160 GLY A CA 1
ATOM 1286 C C . GLY A 1 160 ? 27.094 -19.972 -18.515 1.00 97.31 160 GLY A C 1
ATOM 1287 O O . GLY A 1 160 ? 28.068 -20.200 -19.227 1.00 97.31 160 GLY A O 1
ATOM 1288 N N . TYR A 1 161 ? 26.205 -19.002 -18.763 1.00 94.19 161 TYR A N 1
ATOM 1289 C CA . TYR A 1 161 ? 26.452 -17.918 -19.724 1.00 94.19 161 TYR A CA 1
ATOM 1290 C C . TYR A 1 161 ? 27.400 -16.857 -19.161 1.00 94.19 161 TYR A C 1
ATOM 1292 O O . TYR A 1 161 ? 27.439 -16.699 -17.915 1.00 94.19 161 TYR A O 1
#

InterPro domains:
  IPR001911 Small ribosomal subunit protein bS21 [PF01165] (89-142)
  IPR052837 Mitochondrial ribosomal protein bS21 [PTHR41237] (34-161)